Protein AF-A0A0A0BKE8-F1 (afdb_monomer_lite)

Organism: NCBI:txid1386082

Radius of gyration: 15.45 Å; chains: 1; bounding box: 45×38×38 Å

InterPro domains:
  IPR036390 Winged helix DNA-binding domain superfamily [SSF46785] (5-56)
  IPR043839 PafC, HTH domain [PF19187] (7-109)

Structure (mmCIF, N/CA/C/O backbone):
data_AF-A0A0A0BKE8-F1
#
_entry.id   AF-A0A0A0BKE8-F1
#
loop_
_atom_site.group_PDB
_atom_site.id
_atom_site.type_symbol
_atom_site.label_atom_id
_atom_site.label_alt_id
_atom_site.label_comp_id
_atom_site.label_asym_id
_atom_site.label_entity_id
_atom_site.label_seq_id
_atom_site.pdbx_PDB_ins_code
_atom_site.Cartn_x
_atom_site.Cartn_y
_atom_site.Cartn_z
_atom_site.occupancy
_atom_site.B_iso_or_equiv
_atom_site.auth_seq_id
_atom_site.auth_c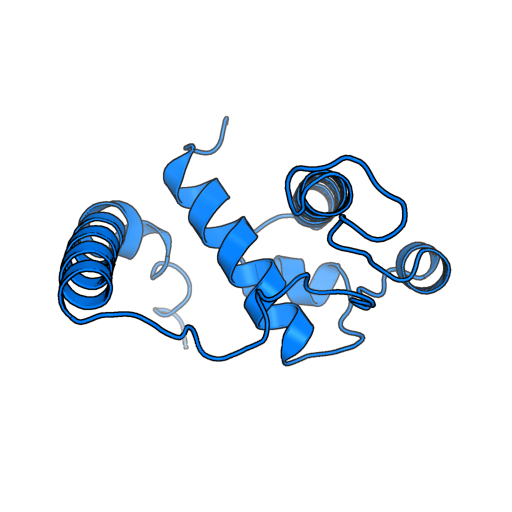omp_id
_atom_site.auth_asym_id
_atom_site.auth_atom_id
_atom_site.pdbx_PDB_model_num
ATOM 1 N N . MET A 1 1 ? -4.255 19.270 6.905 1.00 45.34 1 MET A N 1
ATOM 2 C CA . MET A 1 1 ? -4.357 18.760 8.290 1.00 45.34 1 MET A CA 1
ATOM 3 C C . MET A 1 1 ? -3.564 17.464 8.336 1.00 45.34 1 MET A C 1
ATOM 5 O O . MET A 1 1 ? -3.698 16.702 7.389 1.00 45.34 1 MET A O 1
ATOM 9 N N . ALA A 1 2 ? -2.683 17.256 9.318 1.00 59.53 2 ALA A N 1
ATOM 10 C CA . ALA A 1 2 ? -1.921 16.009 9.393 1.00 59.53 2 ALA A CA 1
ATOM 11 C C . ALA A 1 2 ? -2.886 14.851 9.663 1.00 59.53 2 ALA A C 1
ATOM 13 O O . ALA A 1 2 ? -3.698 14.927 10.585 1.00 59.53 2 ALA A O 1
ATOM 14 N N . GLU A 1 3 ? -2.830 13.821 8.829 1.00 71.25 3 GLU A N 1
ATOM 15 C CA . GLU A 1 3 ? -3.574 12.596 9.070 1.00 71.25 3 GLU A CA 1
ATOM 16 C C . GLU A 1 3 ? -3.092 11.939 10.370 1.00 71.25 3 GLU A C 1
ATOM 18 O O . GLU A 1 3 ? -1.900 11.970 10.691 1.00 71.25 3 GLU A O 1
ATOM 23 N N . ARG A 1 4 ? -4.016 11.349 11.130 1.00 80.44 4 ARG A N 1
ATOM 24 C CA . ARG A 1 4 ? -3.670 10.576 12.322 1.00 80.44 4 ARG A CA 1
ATOM 25 C C . ARG A 1 4 ? -2.958 9.271 11.912 1.00 80.44 4 ARG A C 1
ATOM 27 O O . ARG A 1 4 ? -3.293 8.631 10.919 1.00 80.44 4 ARG A O 1
ATOM 34 N N . THR A 1 5 ? -1.935 8.884 12.677 1.00 81.00 5 THR A N 1
ATOM 35 C CA . THR A 1 5 ? -1.071 7.723 12.382 1.00 81.00 5 THR A CA 1
ATOM 36 C C . THR A 1 5 ? -1.826 6.398 12.178 1.00 81.00 5 THR A C 1
ATOM 38 O O . THR A 1 5 ? -1.447 5.659 11.268 1.00 81.00 5 THR A O 1
ATOM 41 N N . PRO A 1 6 ? -2.860 6.058 12.974 1.00 82.31 6 PRO A N 1
ATOM 42 C CA . PRO A 1 6 ? -3.585 4.796 12.806 1.00 82.31 6 PRO A CA 1
ATOM 43 C C . PRO A 1 6 ? -4.334 4.686 11.469 1.00 82.31 6 PRO A C 1
ATOM 45 O O . PRO A 1 6 ? -4.292 3.636 10.835 1.00 82.31 6 PRO A O 1
ATOM 48 N N . GLU A 1 7 ? -4.965 5.766 11.014 1.00 84.06 7 GLU A N 1
ATOM 49 C CA . GLU A 1 7 ? -5.692 5.853 9.745 1.00 84.06 7 GLU A CA 1
ATOM 50 C C . GLU A 1 7 ? -4.738 5.656 8.571 1.00 84.06 7 GLU A C 1
ATOM 52 O O . GLU A 1 7 ? -4.987 4.833 7.686 1.00 84.06 7 GLU A O 1
ATOM 57 N N . ARG A 1 8 ? -3.579 6.322 8.631 1.00 89.62 8 ARG A N 1
ATOM 58 C CA . ARG A 1 8 ? -2.540 6.166 7.617 1.00 89.62 8 ARG A CA 1
ATOM 59 C C . ARG A 1 8 ? -2.016 4.734 7.568 1.00 89.62 8 ARG A C 1
ATOM 61 O O . ARG A 1 8 ? -1.830 4.186 6.485 1.00 89.62 8 ARG A O 1
ATOM 68 N N . LEU A 1 9 ? -1.783 4.118 8.728 1.00 88.81 9 LEU A N 1
ATOM 69 C CA . LEU A 1 9 ? -1.325 2.731 8.806 1.00 88.81 9 LEU A CA 1
ATOM 70 C C . LEU A 1 9 ? -2.357 1.768 8.205 1.00 88.81 9 LEU A C 1
ATOM 72 O O . LEU A 1 9 ? -1.984 0.893 7.425 1.00 88.81 9 LEU A O 1
ATOM 76 N N . ALA A 1 10 ? -3.640 1.949 8.526 1.00 88.12 10 ALA A N 1
ATOM 77 C CA . ALA A 1 10 ? -4.716 1.150 7.949 1.00 88.12 10 ALA A CA 1
ATOM 78 C C . ALA A 1 10 ? -4.753 1.283 6.419 1.00 88.12 10 ALA A C 1
ATOM 80 O O . ALA A 1 10 ? -4.818 0.266 5.726 1.00 88.12 10 ALA A O 1
ATOM 81 N N . ARG A 1 11 ? -4.616 2.506 5.882 1.00 91.81 11 ARG A N 1
ATOM 82 C CA . ARG A 1 11 ? -4.552 2.722 4.429 1.00 91.81 11 ARG A CA 1
ATOM 83 C C . ARG A 1 11 ? -3.328 2.069 3.794 1.00 91.81 11 ARG A C 1
ATOM 85 O O . ARG A 1 11 ? -3.480 1.434 2.761 1.00 91.81 11 ARG A O 1
ATOM 92 N N . LEU A 1 12 ? -2.140 2.172 4.391 1.00 93.06 12 LEU A N 1
AT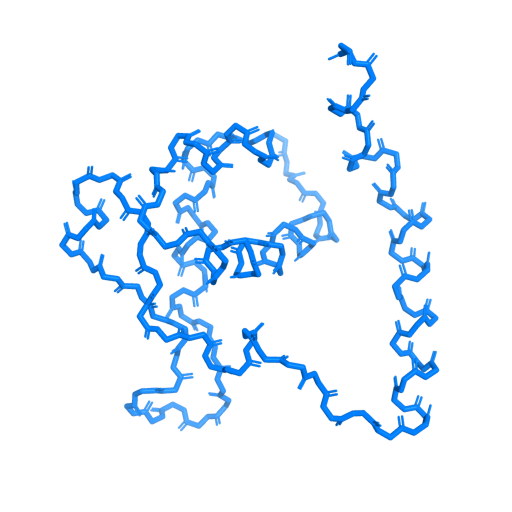OM 93 C CA . LEU A 1 12 ? -0.925 1.543 3.851 1.00 93.06 12 LEU A CA 1
ATOM 94 C C . LEU A 1 12 ? -1.063 0.016 3.756 1.00 93.06 12 LEU A C 1
ATOM 96 O O . LEU A 1 12 ? -0.734 -0.573 2.728 1.00 93.06 12 LEU A O 1
ATOM 100 N N . LEU A 1 13 ? -1.591 -0.621 4.805 1.00 89.75 13 LEU A N 1
ATOM 101 C CA . LEU A 1 13 ? -1.848 -2.065 4.811 1.00 89.75 13 LEU A CA 1
ATOM 102 C C . LEU A 1 13 ? -2.930 -2.448 3.789 1.00 89.75 13 LEU A C 1
ATOM 104 O O . LEU A 1 13 ? -2.769 -3.419 3.047 1.00 89.75 13 LEU A O 1
ATOM 108 N N . GLY A 1 14 ? -4.007 -1.661 3.718 1.00 90.50 14 GLY A N 1
ATOM 109 C CA . GLY A 1 14 ? -5.080 -1.839 2.744 1.00 90.50 14 GLY A CA 1
ATOM 110 C C . GLY A 1 14 ? -4.603 -1.681 1.302 1.00 90.50 14 GLY A C 1
ATOM 111 O O . GLY A 1 14 ? -4.994 -2.471 0.448 1.00 90.50 14 GLY A O 1
ATOM 112 N N . LEU A 1 15 ? -3.716 -0.721 1.033 1.00 93.44 15 LEU A N 1
ATOM 113 C CA . LEU A 1 15 ? -3.164 -0.439 -0.290 1.00 93.44 15 LEU A CA 1
ATOM 114 C C . LEU A 1 15 ? -2.410 -1.649 -0.848 1.00 93.44 15 LEU A C 1
ATOM 116 O O . LEU A 1 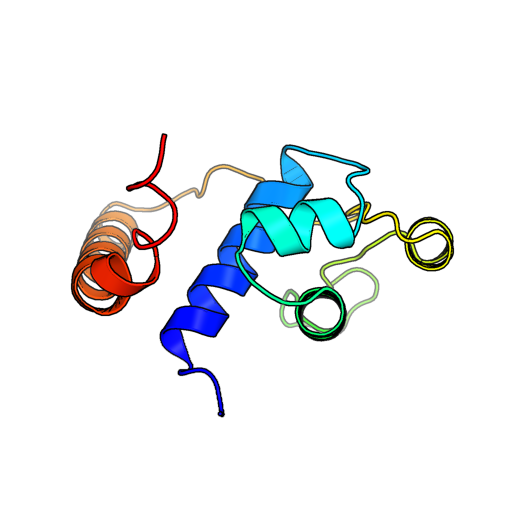15 ? -2.662 -2.051 -1.982 1.00 93.44 15 LEU A O 1
ATOM 120 N N . VAL A 1 16 ? -1.549 -2.282 -0.043 1.00 92.25 16 VAL A N 1
ATOM 121 C CA . VAL A 1 16 ? -0.827 -3.494 -0.467 1.00 92.25 16 VAL A CA 1
ATOM 122 C C . VAL A 1 16 ? -1.805 -4.628 -0.788 1.00 92.25 16 VAL A C 1
ATOM 124 O O . VAL A 1 16 ? -1.721 -5.227 -1.859 1.00 92.25 16 VAL A O 1
ATOM 127 N N . ALA A 1 17 ? -2.774 -4.888 0.096 1.00 89.50 17 ALA A N 1
ATOM 128 C CA . ALA A 1 17 ? -3.769 -5.947 -0.100 1.00 89.50 17 ALA A CA 1
ATOM 129 C C . ALA A 1 17 ? -4.741 -5.670 -1.267 1.00 89.50 17 ALA A C 1
ATOM 131 O O . ALA A 1 17 ? -5.295 -6.596 -1.868 1.00 89.50 17 ALA A O 1
ATOM 132 N N . TYR A 1 18 ? -4.998 -4.400 -1.575 1.00 91.56 18 TYR A N 1
ATOM 133 C CA . TYR A 1 18 ? -5.820 -3.990 -2.707 1.00 91.56 18 TYR A CA 1
ATOM 134 C C . TYR A 1 18 ? -5.082 -4.208 -4.029 1.00 91.56 18 TYR A C 1
ATOM 136 O O . TYR A 1 18 ? -5.634 -4.848 -4.924 1.00 91.56 18 TYR A O 1
ATOM 144 N N . LEU A 1 19 ? -3.835 -3.739 -4.131 1.00 92.75 19 LEU A N 1
ATOM 145 C CA . LEU A 1 19 ? -3.016 -3.837 -5.343 1.00 92.75 19 LEU A CA 1
ATOM 146 C C . LEU A 1 19 ? -2.619 -5.277 -5.686 1.00 92.75 19 LEU A C 1
ATOM 148 O O . LEU A 1 19 ? -2.525 -5.612 -6.864 1.00 92.75 19 LEU A O 1
ATOM 152 N N . ASP A 1 20 ? -2.443 -6.139 -4.683 1.00 89.56 20 ASP A N 1
ATOM 153 C CA . ASP A 1 20 ? -2.208 -7.574 -4.895 1.00 89.56 20 ASP A CA 1
ATOM 154 C C . ASP A 1 20 ? -3.402 -8.262 -5.588 1.00 89.56 20 ASP A C 1
ATOM 156 O O . ASP A 1 20 ? -3.228 -9.136 -6.435 1.00 89.56 20 ASP A O 1
ATOM 160 N N . ARG A 1 21 ? -4.633 -7.813 -5.295 1.00 89.81 21 ARG A N 1
ATOM 161 C CA . ARG A 1 21 ? -5.870 -8.335 -5.907 1.00 89.81 21 ARG A CA 1
ATOM 162 C C . ARG A 1 21 ? -6.261 -7.639 -7.213 1.00 89.81 21 ARG A C 1
ATOM 164 O O . ARG A 1 21 ? -6.996 -8.228 -8.002 1.00 89.81 21 ARG A O 1
ATOM 171 N N . HIS A 1 22 ? -5.784 -6.416 -7.442 1.00 91.38 22 HIS A N 1
ATOM 172 C CA . HIS A 1 22 ? -6.132 -5.588 -8.602 1.00 91.38 22 HIS A CA 1
ATOM 173 C C . HIS A 1 22 ? -4.862 -5.082 -9.306 1.00 91.38 22 HIS A C 1
ATOM 175 O O . HIS A 1 22 ? -4.508 -3.906 -9.192 1.00 91.38 22 HIS A O 1
ATOM 181 N N . PRO A 1 23 ? -4.140 -5.954 -10.030 1.00 88.69 23 PRO A N 1
ATOM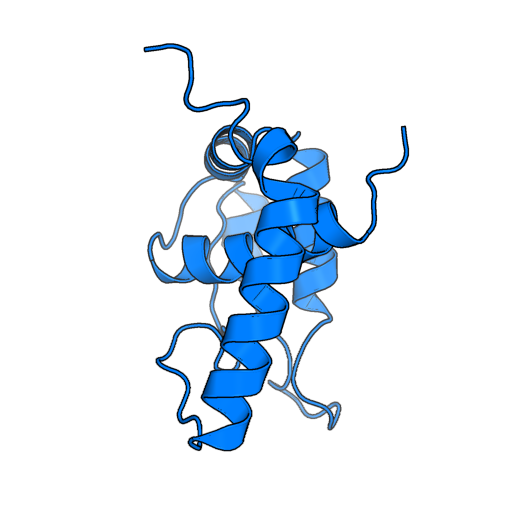 182 C CA . PRO A 1 23 ? -2.907 -5.556 -10.691 1.00 88.69 23 PRO A CA 1
ATOM 183 C C . PRO A 1 23 ? -3.183 -4.597 -11.859 1.00 88.69 23 PRO A C 1
ATOM 185 O O . PRO A 1 23 ? -3.929 -4.935 -12.778 1.00 88.69 23 PRO A O 1
ATOM 188 N N . GLY A 1 24 ? -2.508 -3.443 -11.877 1.00 90.00 24 GLY A N 1
ATOM 189 C CA . GLY A 1 24 ? -2.554 -2.499 -12.999 1.00 90.00 24 GLY A CA 1
ATOM 190 C C . GLY A 1 24 ? -3.685 -1.468 -12.944 1.00 90.00 24 GLY A C 1
ATOM 191 O O . GLY A 1 24 ? -4.109 -0.996 -13.994 1.00 90.00 24 GLY A O 1
ATOM 192 N N . VAL A 1 25 ? -4.164 -1.128 -11.748 1.00 96.81 25 VAL A N 1
ATOM 193 C CA . VAL A 1 25 ? -5.099 -0.011 -11.511 1.00 96.81 25 VAL A CA 1
ATOM 194 C C . VAL A 1 25 ? -4.391 1.340 -11.593 1.00 96.81 25 VAL A C 1
ATOM 196 O O . VAL A 1 25 ? -3.190 1.428 -11.326 1.00 96.81 25 VAL A O 1
ATOM 199 N N . THR A 1 26 ? -5.112 2.408 -11.926 1.00 98.06 26 THR A N 1
ATOM 200 C CA . THR A 1 26 ? -4.516 3.752 -11.950 1.00 98.06 26 THR A CA 1
ATOM 201 C C . THR A 1 26 ? -4.408 4.359 -10.553 1.00 98.06 26 THR A C 1
ATOM 203 O O . THR A 1 26 ? -5.128 3.987 -9.619 1.00 98.06 26 THR A O 1
ATOM 206 N N . VAL A 1 27 ? -3.517 5.339 -10.401 1.00 97.81 27 VAL A N 1
ATOM 207 C CA . VAL A 1 27 ? -3.377 6.115 -9.160 1.00 97.81 27 VAL A CA 1
ATOM 208 C C . VAL A 1 27 ? -4.706 6.781 -8.777 1.00 97.81 27 VAL A C 1
ATOM 210 O O . VAL A 1 27 ? -5.076 6.789 -7.604 1.00 97.81 27 VAL A O 1
ATOM 213 N N . GLU A 1 28 ? -5.466 7.288 -9.748 1.00 97.81 28 GLU A N 1
ATOM 214 C CA . GLU A 1 28 ? -6.767 7.934 -9.538 1.00 97.81 28 GLU A CA 1
ATOM 215 C C . GLU A 1 28 ? -7.843 6.952 -9.070 1.00 97.81 28 GLU A C 1
ATOM 217 O O . GLU A 1 28 ? -8.704 7.309 -8.264 1.00 97.81 28 GLU A O 1
ATOM 222 N N . GLU A 1 29 ? -7.822 5.714 -9.566 1.00 97.56 29 GLU A N 1
ATOM 223 C CA . GLU A 1 29 ? -8.742 4.671 -9.115 1.00 97.56 29 GLU A CA 1
ATOM 224 C C . GLU A 1 29 ? -8.502 4.298 -7.660 1.00 97.56 29 GLU A C 1
ATOM 226 O O . GLU A 1 29 ? -9.452 4.202 -6.882 1.00 97.56 29 GLU A O 1
ATOM 231 N N . VAL A 1 30 ? -7.234 4.160 -7.283 1.00 97.00 30 VAL A N 1
ATOM 232 C CA . VAL A 1 30 ? -6.826 3.907 -5.902 1.00 97.00 30 VAL A CA 1
ATOM 233 C C . VAL A 1 30 ? -7.179 5.089 -5.003 1.00 97.00 30 VAL A C 1
ATOM 235 O O . VAL A 1 30 ? -7.744 4.895 -3.930 1.00 97.00 30 VAL A O 1
ATOM 238 N N . ALA A 1 31 ? -6.906 6.315 -5.448 1.00 96.69 31 ALA A N 1
ATOM 239 C CA . ALA A 1 31 ? -7.235 7.535 -4.716 1.00 96.69 31 ALA A CA 1
ATOM 240 C C . ALA A 1 31 ? -8.730 7.598 -4.374 1.00 96.69 31 ALA A C 1
ATOM 242 O O . ALA A 1 31 ? -9.097 7.818 -3.220 1.00 96.69 31 ALA A O 1
ATOM 243 N N . ARG A 1 32 ? -9.585 7.302 -5.360 1.00 96.12 32 ARG A N 1
ATOM 244 C CA . ARG A 1 32 ? -11.038 7.222 -5.183 1.00 96.12 32 ARG A CA 1
ATOM 245 C C . ARG A 1 32 ? -11.449 6.100 -4.235 1.00 96.12 32 ARG A C 1
ATOM 247 O O . ARG A 1 32 ? -12.311 6.322 -3.403 1.00 96.12 32 ARG A O 1
ATOM 254 N N . HIS A 1 33 ? -10.837 4.921 -4.347 1.00 94.00 33 HIS A N 1
ATOM 255 C CA . HIS A 1 33 ? -11.157 3.778 -3.487 1.00 94.00 33 HIS A CA 1
ATOM 256 C C . HIS A 1 33 ? -10.866 4.048 -2.004 1.00 94.00 33 HIS A C 1
ATOM 258 O O . HIS A 1 33 ? -11.602 3.585 -1.142 1.00 94.00 33 HIS A O 1
ATOM 264 N N . PHE A 1 34 ? -9.797 4.790 -1.707 1.00 92.69 34 PHE A N 1
ATOM 265 C CA . PHE A 1 34 ? -9.386 5.098 -0.336 1.00 92.69 34 PHE A CA 1
ATOM 266 C C . PHE A 1 34 ? -9.827 6.489 0.150 1.00 92.69 34 PHE A C 1
ATOM 268 O O . PHE A 1 34 ? -9.430 6.886 1.246 1.00 92.69 34 PHE A O 1
ATOM 275 N N . GLY A 1 35 ? -10.586 7.248 -0.649 1.00 93.19 35 GLY A N 1
ATOM 276 C CA . GLY A 1 35 ? -11.051 8.592 -0.287 1.00 93.19 35 GLY A CA 1
ATOM 277 C C . GLY A 1 35 ? -9.925 9.614 -0.056 1.00 93.19 35 GLY A C 1
ATOM 278 O O . GLY A 1 35 ? -10.066 10.522 0.763 1.00 93.19 35 GLY A O 1
ATOM 279 N N . VAL A 1 36 ? -8.782 9.474 -0.739 1.00 94.25 36 VAL A N 1
ATOM 280 C CA . VAL A 1 36 ? -7.607 10.361 -0.600 1.00 94.25 36 VAL A CA 1
ATOM 281 C C . VAL A 1 36 ? -7.202 10.984 -1.936 1.00 94.25 36 VAL A C 1
ATOM 283 O O . VAL A 1 36 ? -7.692 10.600 -2.991 1.00 94.25 36 VAL A O 1
ATOM 286 N N . SER A 1 37 ? -6.295 11.966 -1.924 1.00 96.50 37 SER A N 1
ATOM 287 C CA . SER A 1 37 ? -5.768 12.542 -3.167 1.00 96.50 37 SER A CA 1
ATOM 288 C C . SER A 1 37 ? -4.775 11.602 -3.862 1.00 96.50 37 SER A C 1
ATOM 290 O O . SER A 1 37 ? -4.076 10.828 -3.209 1.00 96.50 37 SER A O 1
ATOM 292 N N . ALA A 1 38 ? -4.639 11.729 -5.186 1.00 97.00 38 ALA A N 1
ATOM 293 C CA . ALA A 1 38 ? -3.612 11.020 -5.957 1.00 97.00 38 ALA A CA 1
ATOM 294 C C . ALA A 1 38 ? -2.191 11.294 -5.424 1.00 97.00 38 ALA A C 1
ATOM 296 O O . ALA A 1 38 ? -1.385 10.381 -5.292 1.00 97.00 38 ALA A O 1
ATOM 297 N N . GLU A 1 39 ? -1.908 12.536 -5.020 1.00 96.88 39 GLU A N 1
ATOM 298 C CA . GLU A 1 39 ? -0.639 12.905 -4.379 1.00 96.88 39 GLU A CA 1
ATOM 299 C C . GLU A 1 39 ? -0.399 12.121 -3.078 1.00 96.88 39 GLU A C 1
ATOM 301 O O . GLU A 1 39 ? 0.722 11.698 -2.797 1.00 96.88 39 GLU A O 1
ATOM 306 N N . GLN A 1 40 ? -1.449 11.894 -2.282 1.00 96.00 40 GLN A N 1
ATOM 307 C CA . GLN A 1 40 ? -1.334 11.096 -1.066 1.00 96.00 40 GLN A CA 1
ATOM 308 C C . GLN A 1 40 ? -1.065 9.623 -1.380 1.00 96.00 40 GLN A C 1
ATOM 310 O O . GLN A 1 40 ? -0.234 9.017 -0.707 1.00 96.00 40 GLN A O 1
ATOM 315 N N . VAL A 1 41 ? -1.707 9.069 -2.415 1.00 96.81 41 VAL A N 1
ATOM 316 C CA . VAL A 1 41 ? -1.422 7.707 -2.891 1.00 96.81 41 VAL A CA 1
ATOM 317 C C . VAL A 1 41 ? 0.043 7.575 -3.294 1.00 96.81 41 VAL A C 1
ATOM 319 O O . VAL A 1 41 ? 0.703 6.647 -2.841 1.00 96.81 41 VAL A O 1
ATOM 322 N N . LEU A 1 42 ? 0.577 8.520 -4.073 1.00 97.19 42 LEU A N 1
ATOM 323 C CA . LEU A 1 42 ? 1.984 8.507 -4.487 1.00 97.19 42 LEU A CA 1
ATOM 324 C C . LEU A 1 42 ? 2.938 8.555 -3.284 1.00 97.19 42 LEU A C 1
ATOM 326 O O . LEU A 1 42 ? 3.847 7.737 -3.200 1.00 97.19 42 LEU A O 1
ATOM 330 N N . ARG A 1 43 ? 2.679 9.419 -2.292 1.00 96.44 43 ARG A N 1
ATOM 331 C CA . ARG A 1 43 ? 3.473 9.453 -1.046 1.00 96.44 43 ARG A CA 1
ATOM 332 C C . ARG A 1 43 ? 3.432 8.142 -0.262 1.00 96.44 43 ARG A C 1
ATOM 334 O O . ARG A 1 43 ? 4.412 7.758 0.384 1.00 96.44 43 ARG A O 1
ATOM 341 N N . ASP A 1 44 ? 2.279 7.487 -0.244 1.00 96.12 44 ASP A N 1
ATOM 342 C CA . ASP A 1 44 ? 2.109 6.207 0.434 1.00 96.12 44 ASP A CA 1
ATOM 343 C C . ASP A 1 44 ? 2.824 5.082 -0.336 1.00 96.12 44 ASP A C 1
ATOM 345 O O . ASP A 1 44 ? 3.495 4.262 0.290 1.00 96.12 44 ASP A O 1
ATOM 349 N N . VAL A 1 45 ? 2.800 5.107 -1.673 1.00 95.88 45 VAL A N 1
ATOM 350 C CA . VAL A 1 45 ? 3.599 4.223 -2.542 1.00 95.88 45 VAL A CA 1
ATOM 351 C C . VAL A 1 45 ? 5.099 4.426 -2.315 1.00 95.88 45 VAL A C 1
ATOM 353 O O . VAL A 1 45 ? 5.792 3.440 -2.082 1.00 95.88 45 VAL A O 1
ATOM 356 N N . ASP A 1 46 ? 5.593 5.666 -2.270 1.00 94.88 46 ASP A N 1
ATOM 357 C CA . ASP A 1 46 ? 7.004 5.967 -1.973 1.00 94.88 46 ASP A CA 1
ATOM 358 C C . ASP A 1 46 ? 7.430 5.396 -0.614 1.00 94.88 46 ASP A C 1
ATOM 360 O O . ASP A 1 46 ? 8.509 4.820 -0.466 1.00 94.88 46 ASP A O 1
ATOM 364 N N . THR A 1 47 ? 6.555 5.518 0.390 1.00 94.19 47 THR A N 1
ATOM 365 C CA . THR A 1 47 ? 6.794 4.956 1.727 1.00 94.19 47 THR A CA 1
ATOM 366 C C . THR A 1 47 ? 6.873 3.429 1.674 1.00 94.19 47 THR A C 1
ATOM 368 O O . THR A 1 47 ? 7.755 2.828 2.292 1.00 94.19 47 THR A O 1
ATOM 371 N N . LEU A 1 48 ? 5.962 2.785 0.941 1.00 92.88 48 LEU A N 1
ATOM 372 C CA . LEU A 1 48 ? 5.959 1.333 0.779 1.00 92.88 48 LEU A CA 1
ATOM 373 C C . LEU A 1 48 ? 7.191 0.844 0.015 1.00 92.88 48 LEU A C 1
ATOM 375 O O . LEU A 1 48 ? 7.759 -0.165 0.416 1.00 92.88 48 LEU A O 1
ATOM 379 N N . TRP A 1 49 ? 7.647 1.566 -1.008 1.00 90.44 49 TRP A N 1
ATOM 380 C CA . TRP A 1 49 ? 8.803 1.188 -1.831 1.00 90.44 49 TRP A CA 1
ATOM 381 C C . TRP A 1 49 ? 10.089 1.013 -1.019 1.00 90.44 49 TRP A C 1
ATOM 383 O O . TRP A 1 49 ? 10.949 0.202 -1.346 1.00 90.44 49 TRP A O 1
ATOM 393 N N . VAL A 1 50 ? 10.222 1.760 0.076 1.00 88.69 50 VAL A N 1
ATOM 394 C CA . VAL A 1 50 ? 11.370 1.671 0.993 1.00 88.69 50 VAL A CA 1
ATOM 395 C C . VAL A 1 50 ? 11.098 0.796 2.220 1.00 88.69 50 VAL A C 1
ATOM 397 O O . VAL A 1 50 ? 11.909 0.747 3.144 1.00 88.69 50 VAL A O 1
ATOM 400 N N . SER A 1 51 ? 9.963 0.098 2.245 1.00 88.75 51 SER A N 1
ATOM 401 C CA . SER A 1 51 ? 9.538 -0.778 3.336 1.00 88.75 51 SER A CA 1
ATOM 402 C C . SER A 1 51 ? 9.699 -2.245 2.944 1.00 88.75 51 SER A C 1
ATOM 404 O O . SER A 1 51 ? 9.473 -2.627 1.799 1.00 88.75 51 SER A O 1
ATOM 406 N N . GLY A 1 52 ? 10.076 -3.103 3.890 1.00 84.94 52 GLY A N 1
ATOM 407 C CA . GLY A 1 52 ? 10.367 -4.496 3.572 1.00 84.94 52 GLY A CA 1
ATOM 408 C C . GLY A 1 52 ? 10.838 -5.327 4.754 1.00 84.94 52 GLY A C 1
ATOM 409 O O . GLY A 1 52 ? 10.662 -4.955 5.916 1.00 84.94 52 GLY A O 1
ATOM 410 N N . THR A 1 53 ? 11.440 -6.473 4.450 1.00 82.56 53 THR A N 1
ATOM 411 C CA . THR A 1 53 ? 12.034 -7.349 5.458 1.00 82.56 53 THR A CA 1
ATOM 412 C C . THR A 1 53 ? 13.353 -6.769 5.985 1.00 82.56 53 THR A C 1
ATOM 414 O O . THR A 1 53 ? 14.140 -6.226 5.210 1.00 82.56 53 THR A O 1
ATOM 417 N N . PRO A 1 54 ? 13.639 -6.877 7.295 1.00 76.62 54 PRO A N 1
ATOM 418 C CA . PRO A 1 54 ? 14.934 -6.481 7.843 1.00 76.62 54 PRO A CA 1
ATOM 419 C C . PRO A 1 54 ? 16.068 -7.295 7.209 1.00 76.62 54 PRO A C 1
ATOM 421 O O . PRO A 1 54 ? 15.964 -8.516 7.117 1.00 76.62 54 PRO A O 1
ATOM 424 N N . GLY A 1 55 ? 17.165 -6.640 6.825 1.00 73.19 55 GLY A N 1
ATOM 425 C CA . GLY A 1 55 ? 18.313 -7.314 6.202 1.00 73.19 55 GLY A CA 1
ATOM 426 C C . GLY A 1 55 ? 19.055 -6.457 5.180 1.00 73.19 55 GLY A C 1
ATOM 427 O O . GLY A 1 55 ? 20.257 -6.641 5.016 1.00 73.19 55 GLY A O 1
ATOM 428 N N . TYR A 1 56 ? 18.362 -5.484 4.573 1.00 65.25 56 TYR A N 1
ATOM 429 C CA . TYR A 1 56 ? 18.879 -4.576 3.535 1.00 65.25 56 TYR A CA 1
ATOM 430 C C . TYR A 1 56 ? 19.548 -5.301 2.354 1.00 65.25 56 TYR A C 1
ATOM 432 O O . TYR A 1 56 ? 20.405 -4.726 1.679 1.00 65.25 56 TYR A O 1
ATOM 440 N N . TRP A 1 57 ? 19.177 -6.557 2.096 1.00 77.50 57 TRP A N 1
ATOM 441 C CA . TRP A 1 57 ? 19.658 -7.271 0.925 1.00 77.50 57 TRP A CA 1
ATOM 442 C C . TRP A 1 57 ? 18.923 -6.788 -0.327 1.00 77.50 57 TRP A C 1
ATOM 444 O O . TRP A 1 57 ? 17.801 -6.271 -0.237 1.00 77.50 57 TRP A O 1
ATOM 454 N N . PRO A 1 58 ? 19.527 -6.973 -1.516 1.00 68.25 58 PRO A N 1
ATOM 455 C CA . PRO A 1 58 ? 18.778 -6.892 -2.757 1.00 68.25 58 PRO A CA 1
ATOM 456 C C . PRO A 1 58 ? 17.494 -7.720 -2.636 1.00 68.25 58 PRO A C 1
ATOM 458 O O . PRO A 1 58 ? 17.494 -8.809 -2.064 1.00 68.25 58 PRO A O 1
ATOM 461 N N . ASP A 1 59 ? 16.399 -7.169 -3.141 1.00 75.06 59 ASP A N 1
ATOM 462 C CA . ASP A 1 59 ? 15.066 -7.767 -3.129 1.00 75.06 59 ASP A CA 1
ATOM 463 C C . ASP A 1 59 ? 14.319 -7.832 -1.784 1.00 75.06 59 ASP A C 1
ATOM 465 O O . ASP A 1 59 ? 13.245 -8.437 -1.730 1.00 75.06 59 ASP A O 1
ATOM 469 N N . ASP A 1 60 ? 14.789 -7.182 -0.716 1.00 85.44 60 ASP A N 1
ATOM 470 C CA . ASP A 1 60 ? 14.088 -7.190 0.582 1.00 85.44 60 ASP A CA 1
ATOM 471 C C . ASP A 1 60 ? 12.88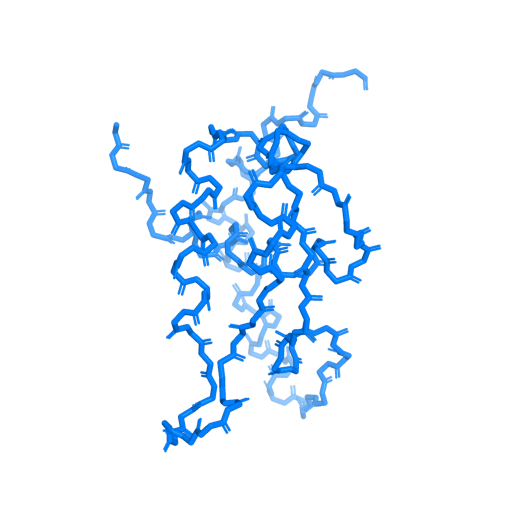4 -6.243 0.691 1.00 85.44 60 ASP A C 1
ATOM 473 O O . ASP A 1 60 ? 12.120 -6.332 1.652 1.00 85.44 60 ASP A O 1
ATOM 477 N N . LEU A 1 61 ? 12.673 -5.378 -0.299 1.00 89.56 61 LEU A N 1
ATOM 478 C CA . LEU A 1 61 ? 11.639 -4.341 -0.272 1.00 89.56 61 LEU A CA 1
ATOM 479 C C . LEU A 1 61 ? 10.347 -4.762 -0.982 1.00 89.56 61 LEU A C 1
ATOM 481 O O . LEU A 1 61 ? 10.371 -5.615 -1.877 1.00 89.56 61 LEU A O 1
ATOM 485 N N . ILE A 1 62 ? 9.234 -4.145 -0.582 1.00 91.38 62 ILE A N 1
ATOM 486 C CA . ILE A 1 62 ? 8.027 -4.053 -1.408 1.00 91.38 62 ILE A CA 1
ATOM 487 C C . ILE A 1 62 ? 8.404 -3.265 -2.659 1.00 91.38 62 ILE A C 1
ATOM 489 O O . ILE A 1 62 ? 9.125 -2.274 -2.577 1.00 91.38 62 ILE A O 1
ATOM 493 N N . ASP A 1 63 ? 7.945 -3.727 -3.814 1.00 91.94 63 ASP A N 1
ATOM 494 C CA . ASP A 1 63 ? 8.419 -3.199 -5.087 1.00 91.94 63 ASP A CA 1
ATOM 495 C C . ASP A 1 63 ? 7.276 -3.029 -6.081 1.00 91.94 63 ASP A C 1
ATOM 497 O O . ASP A 1 63 ? 6.304 -3.798 -6.077 1.00 91.94 63 ASP A O 1
ATOM 501 N N . PHE A 1 64 ? 7.413 -2.019 -6.934 1.00 93.69 64 PHE A N 1
ATOM 502 C CA . PHE A 1 64 ? 6.446 -1.677 -7.966 1.00 93.69 64 PHE A CA 1
ATOM 503 C C . PHE A 1 64 ? 7.159 -1.495 -9.309 1.00 93.69 64 PHE A C 1
ATOM 505 O O . PHE A 1 64 ? 8.368 -1.291 -9.389 1.00 93.69 64 PHE A O 1
ATOM 512 N N . ASP A 1 65 ? 6.404 -1.573 -10.397 1.00 95.12 65 ASP A N 1
ATOM 513 C CA . ASP A 1 65 ? 6.936 -1.320 -11.732 1.00 95.12 65 ASP A CA 1
ATOM 514 C C . ASP A 1 65 ? 7.051 0.192 -11.987 1.00 95.12 65 ASP A C 1
ATOM 516 O O . ASP A 1 65 ? 6.043 0.883 -12.150 1.00 95.12 65 ASP A O 1
ATOM 520 N N . ALA A 1 66 ? 8.281 0.712 -12.015 1.00 94.19 66 ALA A N 1
ATOM 521 C CA . ALA A 1 66 ? 8.542 2.145 -12.178 1.00 94.19 66 ALA A CA 1
ATOM 522 C C . ALA A 1 66 ? 8.027 2.697 -13.518 1.00 94.19 66 ALA A C 1
ATOM 524 O O . ALA A 1 66 ? 7.457 3.784 -13.556 1.00 94.19 66 ALA A O 1
ATOM 525 N N . THR A 1 67 ? 8.153 1.935 -14.607 1.00 96.56 67 THR A N 1
ATOM 526 C CA . THR A 1 67 ? 7.671 2.357 -15.931 1.00 96.56 67 THR A CA 1
ATOM 527 C C . THR A 1 67 ? 6.144 2.452 -15.978 1.00 96.56 67 THR A C 1
ATOM 529 O O . THR A 1 67 ? 5.597 3.399 -16.540 1.00 96.56 67 THR A O 1
ATOM 532 N N . SER A 1 68 ? 5.430 1.516 -15.349 1.00 96.38 68 SER A N 1
ATOM 533 C CA . SER A 1 68 ? 3.976 1.611 -15.185 1.00 96.38 68 SER A CA 1
ATOM 534 C C . SER A 1 68 ? 3.606 2.836 -14.350 1.00 96.38 68 SER A C 1
ATOM 536 O O . SER A 1 68 ? 2.683 3.563 -14.724 1.00 96.38 68 SER A O 1
ATOM 538 N N . LEU A 1 69 ? 4.350 3.119 -13.274 1.00 95.44 69 LEU A N 1
ATOM 539 C CA . LEU A 1 69 ? 4.087 4.283 -12.428 1.00 95.44 69 LEU A CA 1
ATOM 540 C C . LEU A 1 69 ? 4.243 5.606 -13.193 1.00 95.44 69 LEU A C 1
ATOM 542 O O . LEU A 1 69 ? 3.410 6.494 -13.022 1.00 95.44 69 LEU A O 1
ATOM 546 N N . GLU A 1 70 ? 5.237 5.729 -14.077 1.00 95.12 70 GLU A N 1
ATOM 547 C CA . GLU A 1 70 ? 5.401 6.904 -14.954 1.00 95.12 70 GLU A CA 1
ATOM 548 C C . GLU A 1 70 ? 4.169 7.155 -15.841 1.00 95.12 70 GLU A C 1
ATOM 550 O O . GLU A 1 70 ? 3.864 8.299 -16.177 1.00 95.12 70 GLU A O 1
ATOM 555 N N . SER A 1 71 ? 3.428 6.097 -16.183 1.00 96.44 71 SER A N 1
ATOM 556 C CA . SER A 1 71 ? 2.161 6.172 -16.922 1.00 96.44 71 SER A CA 1
ATOM 557 C C . SER A 1 71 ? 0.918 6.345 -16.033 1.00 96.44 71 SER A C 1
ATOM 559 O O . SER A 1 71 ? -0.203 6.334 -16.537 1.00 96.44 71 SER A O 1
ATOM 561 N N . GLY A 1 72 ? 1.098 6.505 -14.717 1.00 96.12 72 GLY A N 1
ATOM 562 C CA . GLY A 1 72 ? 0.018 6.642 -13.733 1.00 96.12 72 GLY A CA 1
ATOM 563 C C . GLY A 1 72 ? -0.617 5.316 -13.302 1.00 96.12 72 GLY A C 1
ATOM 564 O O . GLY A 1 72 ? -1.697 5.314 -12.710 1.00 96.12 72 GLY A O 1
ATOM 565 N N . VAL A 1 73 ? 0.031 4.182 -13.584 1.00 97.50 73 VAL A N 1
ATOM 566 C CA . VAL A 1 73 ? -0.484 2.837 -13.301 1.00 97.50 73 VAL A CA 1
ATOM 567 C C . VAL A 1 73 ? 0.301 2.185 -12.168 1.00 97.50 73 VAL A C 1
ATOM 569 O O . VAL A 1 73 ? 1.523 2.060 -12.217 1.00 97.50 73 VAL A O 1
ATOM 572 N N . LEU A 1 74 ? -0.413 1.698 -11.157 1.00 96.56 74 LEU A N 1
ATOM 573 C CA . LEU A 1 74 ? 0.155 0.986 -10.021 1.00 96.56 74 LEU A CA 1
ATOM 574 C C . LEU A 1 74 ? 0.182 -0.517 -10.296 1.00 96.56 74 LEU A C 1
ATOM 576 O O . LEU A 1 74 ? -0.845 -1.200 -10.349 1.00 96.56 74 LEU A O 1
ATOM 580 N N . ARG A 1 75 ? 1.395 -1.050 -10.443 1.00 94.69 75 ARG A N 1
ATOM 581 C CA . ARG A 1 75 ? 1.647 -2.482 -10.591 1.00 94.69 75 ARG A CA 1
ATOM 582 C C . ARG A 1 75 ? 2.649 -2.930 -9.543 1.00 94.69 75 ARG A C 1
ATOM 584 O O . ARG A 1 75 ? 3.820 -2.577 -9.613 1.00 94.69 75 ARG A O 1
ATOM 591 N N . LEU A 1 76 ? 2.177 -3.728 -8.593 1.00 92.62 76 LEU A N 1
ATOM 592 C CA . LEU A 1 76 ? 3.029 -4.336 -7.582 1.00 92.62 76 LEU A CA 1
ATOM 593 C C . LEU A 1 76 ? 3.820 -5.493 -8.210 1.00 92.62 76 LEU A C 1
ATOM 595 O O . LEU A 1 76 ? 3.236 -6.365 -8.855 1.00 92.62 76 LEU A O 1
ATOM 599 N N . THR A 1 77 ? 5.139 -5.504 -8.038 1.00 91.44 77 THR A N 1
ATOM 600 C CA . THR A 1 77 ? 6.022 -6.569 -8.543 1.00 91.44 77 THR A CA 1
ATOM 601 C C . THR A 1 77 ? 6.436 -7.519 -7.423 1.00 91.44 77 THR A C 1
ATOM 603 O O . THR A 1 77 ? 6.587 -8.718 -7.665 1.00 91.44 77 THR A O 1
ATOM 606 N N . ARG A 1 78 ? 6.570 -7.021 -6.183 1.00 87.62 78 ARG A N 1
ATOM 607 C CA . ARG A 1 78 ? 6.884 -7.832 -4.993 1.00 87.62 78 ARG A CA 1
ATOM 608 C C . ARG A 1 78 ? 6.112 -7.344 -3.761 1.00 87.62 78 ARG A C 1
ATOM 610 O O . ARG A 1 78 ? 6.277 -6.209 -3.334 1.00 87.62 78 ARG A O 1
ATOM 617 N N . THR A 1 79 ? 5.324 -8.230 -3.138 1.00 83.38 79 THR A N 1
ATOM 618 C CA . THR A 1 79 ? 4.547 -7.955 -1.898 1.00 83.38 79 THR A CA 1
ATOM 619 C C . THR A 1 79 ? 5.307 -8.223 -0.602 1.00 83.38 79 THR A C 1
ATOM 621 O O . THR A 1 79 ? 4.831 -7.879 0.478 1.00 83.38 79 THR A O 1
ATOM 624 N N . ARG A 1 80 ? 6.440 -8.931 -0.682 1.00 85.12 80 ARG A N 1
ATOM 625 C CA . ARG A 1 80 ? 7.236 -9.387 0.470 1.00 85.12 80 ARG A CA 1
ATOM 626 C C . ARG A 1 80 ? 6.430 -10.136 1.550 1.00 85.12 80 ARG A C 1
ATOM 628 O O . ARG A 1 80 ? 6.682 -10.003 2.741 1.00 85.12 80 ARG A O 1
ATOM 635 N N . GLY A 1 81 ? 5.478 -10.966 1.115 1.00 75.12 81 GLY A N 1
ATOM 636 C CA . GLY A 1 81 ? 4.688 -11.838 1.996 1.00 75.12 81 GLY A CA 1
ATOM 637 C C . GLY A 1 81 ? 3.363 -11.239 2.473 1.00 75.12 81 GLY A C 1
ATOM 638 O O . GLY A 1 81 ? 2.613 -11.926 3.158 1.00 75.12 81 GLY A O 1
ATOM 639 N N . LEU A 1 82 ? 3.041 -10.006 2.067 1.00 75.88 82 LEU A N 1
ATOM 640 C CA . LEU A 1 82 ? 1.782 -9.335 2.413 1.00 75.88 82 LEU A CA 1
ATOM 641 C C . LEU A 1 82 ? 0.582 -9.737 1.531 1.00 75.88 82 LEU A C 1
ATOM 643 O O . LEU A 1 82 ? -0.543 -9.377 1.857 1.00 75.88 82 LEU A O 1
ATOM 647 N N . GLY A 1 83 ? 0.797 -10.489 0.444 1.00 68.06 83 GLY A N 1
ATOM 648 C CA . GLY A 1 83 ? -0.278 -10.983 -0.440 1.00 68.06 83 GLY A CA 1
ATOM 649 C C . GLY A 1 83 ? -0.816 -12.380 -0.090 1.00 68.06 83 GLY A C 1
ATOM 650 O O . GLY A 1 83 ? -1.745 -12.880 -0.715 1.00 68.06 83 GLY A O 1
ATOM 651 N N . GLY A 1 84 ? -0.218 -13.061 0.895 1.00 69.12 84 GLY A N 1
ATOM 652 C CA . GLY A 1 84 ? -0.532 -14.455 1.223 1.00 69.12 84 GLY A CA 1
ATOM 653 C C . GLY A 1 84 ? -1.260 -14.633 2.561 1.00 69.12 84 GLY A C 1
ATOM 654 O O . GLY A 1 84 ? -1.157 -13.777 3.440 1.00 69.12 84 GLY A O 1
ATOM 655 N N . PRO A 1 85 ? -1.946 -15.772 2.780 1.00 70.62 85 PRO A N 1
ATOM 656 C CA . PRO A 1 85 ? -2.497 -16.117 4.088 1.00 70.62 85 PRO A CA 1
ATOM 657 C C . PRO A 1 85 ? -1.398 -16.181 5.158 1.00 70.62 85 PRO A C 1
ATOM 659 O O . PRO A 1 85 ? -0.389 -16.871 4.983 1.00 70.62 85 PRO A O 1
ATOM 662 N N . LEU A 1 86 ? -1.611 -15.515 6.295 1.00 79.94 86 LEU A N 1
ATOM 663 C CA . LEU A 1 86 ? -0.688 -15.581 7.426 1.00 79.94 86 LEU A CA 1
ATOM 664 C C . LEU A 1 86 ? -0.758 -16.958 8.101 1.00 79.94 86 LEU A C 1
ATOM 666 O O . LEU A 1 86 ? -1.834 -17.454 8.440 1.00 79.94 86 LEU A O 1
ATOM 670 N N . ARG A 1 87 ? 0.406 -17.563 8.352 1.00 82.88 87 ARG A N 1
ATOM 671 C CA . ARG A 1 87 ? 0.524 -18.752 9.204 1.00 82.88 87 ARG A CA 1
ATOM 672 C C . ARG A 1 87 ? 0.661 -18.313 10.655 1.00 82.88 87 ARG A C 1
ATOM 674 O O . ARG A 1 87 ? 1.768 -18.054 11.108 1.00 82.88 87 ARG A O 1
ATOM 681 N N . LEU A 1 88 ? -0.466 -18.217 11.352 1.00 88.19 88 LEU A N 1
ATOM 682 C CA . LEU A 1 88 ? -0.520 -17.767 12.743 1.00 88.19 88 LEU A CA 1
ATOM 683 C C . LEU A 1 88 ? -0.694 -18.949 13.697 1.00 88.19 88 LEU A C 1
ATOM 685 O O . LEU A 1 88 ? -1.554 -19.809 13.491 1.00 88.19 88 LEU A O 1
ATOM 689 N N . GLY A 1 89 ? 0.077 -18.963 14.780 1.00 94.00 89 GLY A N 1
ATOM 690 C CA . GLY A 1 89 ? -0.226 -19.773 15.954 1.00 94.00 89 GLY A CA 1
ATOM 691 C C . GLY A 1 89 ? -1.427 -19.215 16.724 1.00 94.00 89 GLY A C 1
ATOM 692 O O . GLY A 1 89 ? -1.795 -18.049 16.586 1.00 94.00 89 GLY A O 1
ATOM 693 N N . THR A 1 90 ? -2.031 -20.021 17.603 1.00 95.50 90 THR A N 1
ATOM 694 C CA . THR A 1 90 ? -3.246 -19.633 18.348 1.00 95.50 90 THR A CA 1
ATOM 695 C C . THR A 1 90 ? -3.089 -18.314 19.107 1.00 95.50 90 THR A C 1
ATOM 697 O O . THR A 1 90 ? -3.981 -17.469 19.075 1.00 95.50 90 THR A O 1
ATOM 700 N N . ARG A 1 91 ? -1.948 -18.112 19.779 1.00 96.31 91 ARG A N 1
ATOM 701 C CA . ARG A 1 91 ? -1.692 -16.885 20.546 1.00 96.31 91 ARG A CA 1
ATOM 702 C C . ARG A 1 91 ? -1.598 -15.661 19.638 1.00 96.31 91 ARG A C 1
ATOM 704 O O . ARG A 1 91 ? -2.198 -14.641 19.948 1.00 96.31 91 ARG A O 1
ATOM 711 N N . GLU A 1 92 ? -0.890 -15.782 18.520 1.00 93.38 92 GLU A N 1
ATOM 712 C CA . GLU A 1 92 ? -0.744 -14.708 17.534 1.00 93.38 92 GLU A CA 1
ATOM 713 C C . GLU A 1 92 ? -2.097 -14.349 16.923 1.00 93.38 92 GLU A C 1
ATOM 715 O O . GLU A 1 92 ? -2.428 -13.173 16.826 1.00 93.38 92 GLU A O 1
ATOM 720 N N . ALA A 1 93 ? -2.920 -15.352 16.605 1.00 93.75 93 ALA A N 1
ATOM 721 C CA . ALA A 1 93 ? -4.258 -15.142 16.070 1.00 93.75 93 ALA A CA 1
ATOM 722 C C . ALA A 1 93 ? -5.165 -14.393 17.062 1.00 93.75 93 ALA A C 1
ATOM 724 O O . ALA A 1 93 ? -5.841 -13.440 16.681 1.00 93.75 93 ALA A O 1
ATOM 725 N N . VAL A 1 94 ? -5.151 -14.774 18.345 1.00 96.19 94 VAL A N 1
ATOM 726 C CA . VAL A 1 94 ? -5.934 -14.091 19.390 1.00 96.19 94 VAL A CA 1
ATOM 727 C C . VAL A 1 94 ? -5.443 -12.659 19.605 1.00 96.19 94 VAL A C 1
ATOM 729 O O . VAL A 1 94 ? -6.260 -11.743 19.700 1.00 96.19 94 VAL A O 1
ATOM 732 N N . THR A 1 95 ? -4.124 -12.446 19.654 1.00 96.06 95 THR A N 1
ATOM 733 C CA . THR A 1 95 ? -3.538 -11.108 19.800 1.00 96.06 95 THR A CA 1
ATOM 734 C C . THR A 1 95 ? -3.871 -10.218 18.605 1.00 96.06 95 THR A C 1
ATOM 736 O O . THR A 1 95 ? -4.310 -9.087 18.803 1.00 96.06 95 THR A O 1
ATOM 739 N N . LEU A 1 96 ? -3.729 -10.727 17.379 1.00 90.94 96 LEU A N 1
ATOM 740 C CA . LEU A 1 96 ? -4.056 -9.986 16.165 1.00 90.94 96 LEU A CA 1
ATOM 741 C C . LEU A 1 96 ? -5.545 -9.637 16.116 1.00 90.94 96 LEU A C 1
ATOM 743 O O . LEU A 1 96 ? -5.897 -8.497 15.838 1.00 90.94 96 LEU A O 1
ATOM 747 N N . LEU A 1 97 ? -6.423 -10.582 16.454 1.00 93.06 97 LEU A N 1
ATOM 748 C CA . LEU A 1 97 ? -7.863 -10.344 16.486 1.00 93.06 97 LEU A CA 1
ATOM 749 C C . LEU A 1 97 ? -8.252 -9.270 17.513 1.00 93.06 97 LEU A C 1
ATOM 751 O O . LEU A 1 97 ? -9.114 -8.440 17.236 1.00 93.06 97 LEU A O 1
ATOM 755 N N . ALA A 1 98 ? -7.623 -9.265 18.691 1.00 94.75 98 ALA A N 1
ATOM 756 C CA . ALA A 1 98 ? -7.838 -8.219 19.689 1.00 94.75 98 ALA A CA 1
ATOM 757 C C . ALA A 1 98 ? -7.353 -6.846 19.193 1.00 94.75 98 ALA A C 1
ATOM 759 O O . ALA A 1 98 ? -8.072 -5.859 19.341 1.00 94.75 98 ALA A O 1
ATOM 760 N N . ALA A 1 99 ? -6.177 -6.788 18.560 1.00 89.56 99 ALA A N 1
ATOM 761 C CA . ALA A 1 99 ? -5.636 -5.556 17.992 1.00 89.56 99 ALA A CA 1
ATOM 762 C C . ALA A 1 99 ? -6.516 -5.005 16.859 1.00 89.56 99 ALA A C 1
ATOM 764 O O . ALA A 1 99 ? -6.806 -3.814 16.842 1.00 89.56 99 ALA A O 1
ATOM 765 N N . LEU A 1 100 ? -6.994 -5.867 15.955 1.00 87.12 100 LEU A N 1
ATOM 766 C CA . LEU A 1 100 ? -7.888 -5.473 14.864 1.00 87.12 100 LEU A CA 1
ATOM 767 C C . LEU A 1 100 ? -9.216 -4.917 15.380 1.00 87.12 100 LEU A C 1
ATOM 769 O O . LEU A 1 100 ? -9.684 -3.917 14.854 1.00 87.12 100 LEU A O 1
ATOM 773 N N . ARG A 1 101 ? -9.793 -5.503 16.437 1.00 88.81 101 ARG A N 1
ATOM 774 C CA . ARG A 1 101 ? -11.001 -4.953 17.077 1.00 88.81 101 ARG A CA 1
ATOM 775 C C . ARG A 1 101 ? -10.764 -3.576 17.687 1.00 88.81 101 ARG A C 1
ATOM 777 O O . ARG A 1 101 ? -11.605 -2.702 17.541 1.00 88.81 101 ARG A O 1
ATOM 784 N N . ALA A 1 102 ? -9.620 -3.376 18.340 1.00 87.12 102 ALA A N 1
ATOM 785 C CA . ALA A 1 102 ? -9.262 -2.068 18.883 1.00 87.12 102 ALA A CA 1
ATOM 786 C C . ALA A 1 102 ? -9.050 -1.025 17.770 1.00 87.12 102 ALA A C 1
ATOM 788 O O . ALA A 1 102 ? -9.435 0.131 17.928 1.00 87.12 102 ALA A O 1
ATOM 789 N N . LEU A 1 103 ? -8.465 -1.429 16.635 1.00 82.50 103 LEU A N 1
ATOM 790 C CA . LEU A 1 103 ? -8.356 -0.573 15.453 1.00 82.50 103 LEU A CA 1
ATOM 791 C C . LEU A 1 103 ? -9.730 -0.246 14.861 1.00 82.50 103 LEU A C 1
ATOM 793 O O . LEU A 1 103 ? -9.970 0.909 14.533 1.00 82.50 103 LEU A O 1
ATOM 797 N N . ASP A 1 104 ? -10.626 -1.224 14.746 1.00 84.12 104 ASP A N 1
ATOM 798 C CA . ASP A 1 104 ? -11.985 -1.024 14.233 1.00 84.12 104 ASP A CA 1
ATOM 799 C C . ASP A 1 104 ? -12.793 -0.063 15.117 1.00 84.12 104 ASP A C 1
ATOM 801 O O . ASP A 1 104 ? -13.426 0.861 14.623 1.00 84.12 104 ASP A O 1
ATOM 805 N N . GLU A 1 105 ? -12.685 -0.175 16.438 1.00 84.88 105 GLU A N 1
ATOM 806 C CA . GLU A 1 105 ? -13.312 0.782 17.355 1.00 84.88 105 GLU A CA 1
ATOM 807 C C . GLU A 1 105 ? -12.726 2.199 17.207 1.00 84.88 105 GLU A C 1
ATOM 809 O O . GLU A 1 105 ? -13.453 3.193 17.249 1.00 84.88 105 GLU A O 1
ATOM 814 N N . ALA A 1 106 ? -11.412 2.306 16.989 1.00 83.06 106 ALA A N 1
ATOM 815 C CA . ALA A 1 106 ? -10.728 3.589 16.847 1.00 83.06 106 ALA A CA 1
ATOM 816 C C . ALA A 1 106 ? -10.932 4.262 15.475 1.00 83.06 106 ALA A C 1
ATOM 818 O O . ALA A 1 106 ? -10.871 5.494 15.391 1.00 83.06 106 ALA A O 1
ATOM 819 N N . LEU A 1 107 ? -11.126 3.472 14.411 1.00 75.69 107 LEU A N 1
ATOM 820 C CA . LEU A 1 107 ? -11.077 3.916 13.011 1.00 75.69 107 LEU A CA 1
ATOM 821 C C . LEU A 1 107 ? -12.356 3.645 12.218 1.00 75.69 107 LEU A C 1
ATOM 823 O O . LEU A 1 107 ? -12.579 4.314 11.215 1.00 75.69 107 LEU A O 1
ATOM 827 N N . GLY A 1 108 ? -13.213 2.722 12.648 1.00 69.19 108 GLY A N 1
ATOM 828 C CA . GLY A 1 108 ? -14.446 2.326 11.958 1.00 69.19 108 GLY A CA 1
ATOM 829 C C . GLY A 1 108 ? -15.343 3.500 11.537 1.00 69.19 108 GLY A C 1
ATOM 830 O O . GLY A 1 108 ? -15.809 3.518 10.398 1.00 69.19 108 GLY A O 1
ATOM 831 N N . PRO A 1 109 ? -15.528 4.550 12.364 1.00 65.12 109 PRO A N 1
ATOM 832 C CA . PRO A 1 109 ? -16.260 5.751 11.953 1.00 65.12 109 PRO A CA 1
ATOM 833 C C . PRO A 1 109 ? -15.588 6.555 10.826 1.00 65.12 109 PRO A C 1
ATOM 835 O O . PRO A 1 109 ? -16.287 7.203 10.054 1.00 65.12 109 PRO A O 1
ATOM 838 N N . ALA A 1 110 ? -14.254 6.532 10.738 1.00 59.97 110 ALA A N 1
ATOM 839 C CA . ALA A 1 110 ? -13.472 7.235 9.719 1.00 59.97 110 ALA A CA 1
ATOM 840 C C . ALA A 1 110 ? -13.330 6.423 8.419 1.00 59.97 110 ALA A C 1
ATOM 842 O O . ALA A 1 110 ? -13.219 7.009 7.349 1.00 59.97 110 ALA A O 1
ATOM 843 N N . LEU A 1 111 ? -13.362 5.089 8.512 1.00 56.75 111 LEU A N 1
ATOM 844 C CA . LEU A 1 111 ? -13.285 4.175 7.369 1.00 56.75 111 LEU A CA 1
ATOM 845 C C . LEU A 1 111 ? -14.653 3.946 6.697 1.00 56.75 111 LEU A C 1
ATOM 847 O O . LEU A 1 111 ? -14.705 3.744 5.493 1.00 56.75 111 LEU A O 1
ATOM 851 N N . GLY A 1 112 ? -15.759 4.016 7.449 1.00 50.72 112 GLY A N 1
ATOM 852 C CA . GLY A 1 112 ? -17.127 3.807 6.945 1.00 50.72 112 GLY A CA 1
ATOM 853 C C . GLY A 1 112 ? -17.882 5.079 6.534 1.00 50.72 112 GLY A C 1
ATOM 854 O O . GLY A 1 112 ? -19.111 5.055 6.435 1.00 50.72 112 GLY A O 1
ATOM 855 N N . ALA A 1 113 ? -17.197 6.214 6.371 1.00 51.56 113 ALA A N 1
ATOM 856 C CA . ALA A 1 113 ? -17.836 7.464 5.944 1.00 51.56 113 ALA A CA 1
ATOM 857 C C . ALA A 1 113 ? -18.229 7.457 4.452 1.00 51.56 113 ALA A C 1
ATOM 859 O O . ALA A 1 113 ? -19.148 8.181 4.083 1.00 51.56 113 ALA A O 1
ATOM 860 N N . ASP A 1 114 ? -17.600 6.604 3.638 1.00 51.56 114 ASP A N 1
ATOM 861 C CA . ASP A 1 114 ? -17.817 6.520 2.183 1.00 51.56 114 ASP A CA 1
ATOM 862 C C . ASP A 1 114 ? -18.883 5.481 1.770 1.00 51.56 114 ASP A C 1
ATOM 864 O O . ASP A 1 114 ? -19.318 5.454 0.625 1.00 51.56 114 ASP A O 1
ATOM 868 N N . GLU A 1 115 ? -19.360 4.635 2.694 1.00 47.06 115 GLU A N 1
ATOM 869 C CA . GLU A 1 115 ? -20.326 3.556 2.397 1.00 47.06 115 GLU A CA 1
ATOM 870 C C . GLU A 1 115 ? -21.801 3.947 2.650 1.00 47.06 115 GLU A C 1
ATOM 872 O O . GLU A 1 115 ? -22.687 3.095 2.591 1.00 47.06 115 GLU A O 1
ATOM 877 N N . ARG A 1 116 ? -22.101 5.218 2.971 1.00 40.22 116 ARG A N 1
ATOM 878 C CA . ARG A 1 116 ? -23.467 5.673 3.333 1.00 40.22 116 ARG A CA 1
ATOM 879 C C . ARG A 1 116 ? -24.198 6.512 2.281 1.00 40.22 116 ARG A C 1
ATOM 881 O O . ARG A 1 116 ? -25.316 6.946 2.552 1.00 40.22 116 ARG A O 1
ATOM 888 N N . GLU A 1 117 ? -23.635 6.684 1.091 1.00 35.34 117 GLU A N 1
ATOM 889 C CA . GLU A 1 117 ? -24.373 7.166 -0.080 1.00 35.34 117 GLU A CA 1
ATOM 890 C C . GLU A 1 117 ? -24.188 6.185 -1.245 1.00 35.34 117 GLU A C 1
ATOM 892 O O . GLU A 1 117 ? -23.156 6.202 -1.909 1.00 35.34 117 GLU A O 1
ATOM 897 N N . VAL A 1 118 ? -25.206 5.330 -1.440 1.00 36.16 118 VAL A N 1
ATOM 898 C CA . VAL A 1 118 ? -25.787 4.761 -2.686 1.00 36.16 118 VAL A CA 1
ATOM 899 C C . VAL A 1 118 ? -26.337 3.360 -2.415 1.00 36.16 118 VAL A C 1
ATOM 901 O O . VAL A 1 118 ? -25.551 2.436 -2.120 1.00 36.16 118 VAL A O 1
#

Secondary structure (DSSP, 8-state):
-PPPHHHHHHHHHHHHHHHHHSTTEEHHHHHHHTTS-HHHHHHHHHHHHT-B-TT--TT-B-EE-HHHHHTTEE-EEE-TTTTS-----HHHHHHHHHHHHHHHHHHHHHHTTSSS--

Sequence (118 aa):
MAERTPERLARLLGLVAYLDRHPGVTVEEVARHFGVSAEQVLRDVDTLWVSGTPGYWPDDLIDFDATSLESGVLRLTRTRGLGGPLRLGTREAVTLLAALRALDEALGPALGADEREV

Foldseek 3Di:
DDDDPLLLVVLLLVVLQVCLVPFWAFLVVSCVVQVHDSVVSVVSVVVQQPDADPDPDPPRGFDFDVVSVVVRITGTPDSRCSNDDDPDDPVRVVVVVVVVVVSCVVCVVVRCPPVPDD

pLDDT: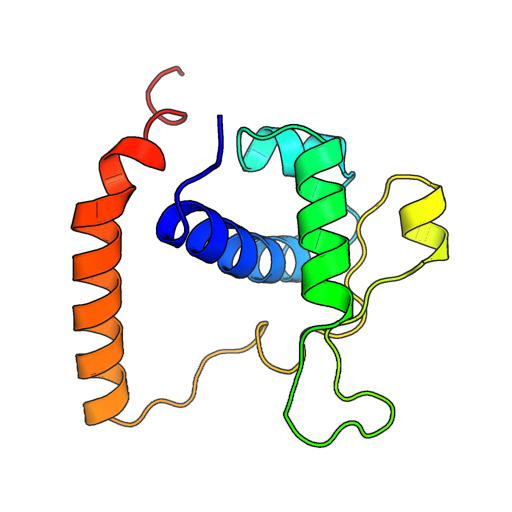 mean 85.13, std 14.4, range [35.34, 98.06]